Protein AF-A0A1B2LZT0-F1 (afdb_monomer_lite)

InterPro domains:
  IPR005590 Protein of unknown function DUF333 [PF03891] (33-78)
  IPR021719 Proteinase inhibitor I78 [PF11720] (82-145)

Organism: NCBI:txid1789224

Foldseek 3Di:
DDDDDDDDDDDDDDPPPDDDPPPPPPCPPPPDPDDDVLCVVLVVLVWDWDWDADPVGIWIWTQHPVRDIDTSVVVVVVLQFFAFVQQAVQFFDAPDDPVNSCVSGSAPEEAEAAPPDDDDDDADRRYKYFHAHPVPRGGHDIGHD

pLDDT: mean 86.59, std 18.0, range [37.19, 98.56]

Radius of gyration: 32.81 Å; chains: 1; bounding box: 99×65×71 Å

Secondary structure (DSSP, 8-state):
--------------------------------SS--HHHHHHHHTTPEEEEEEETTEEEEEEE-TTS-EEEHHHHHHHHTS--HHHHHTTTT-BS--HHHHHHHH--SEEEEE-TT--------TTEEEEEE-TTT-BEEEEEE-

Sequence (145 aa):
MNILHSFALIAGAVLLSACQSQANRPTQSPLIGKANPASEYCIAQQGRLEIVQKTEGAIGLCHLTDGQVIEEWQLFRSAHTCQAEAAQLLIGQNNLSDAEIQQRTHAQQVRRTTPDGAVTSDYSAQRVTVTVDPKTQKIVHANCG

Structure (mmCIF, N/CA/C/O backbone):
data_AF-A0A1B2LZT0-F1
#
_entry.id   AF-A0A1B2LZT0-F1
#
loop_
_atom_site.group_PDB
_atom_site.id
_atom_site.type_symbol
_atom_site.label_atom_id
_atom_site.label_alt_id
_atom_site.label_comp_id
_atom_site.label_asym_id
_atom_site.label_entity_id
_atom_site.label_seq_id
_atom_site.pdbx_PDB_ins_code
_atom_site.Cartn_x
_atom_site.Cartn_y
_atom_site.Cartn_z
_atom_site.occupancy
_atom_site.B_iso_or_equiv
_atom_site.auth_seq_id
_atom_site.auth_comp_id
_atom_site.auth_asym_id
_atom_site.auth_atom_id
_atom_site.pdbx_PDB_model_num
ATOM 1 N N . MET A 1 1 ? 81.144 48.107 -43.040 1.00 39.28 1 MET A N 1
ATOM 2 C CA . MET A 1 1 ? 80.549 49.151 -43.895 1.00 39.28 1 MET A CA 1
ATOM 3 C C . MET A 1 1 ? 79.062 49.165 -43.595 1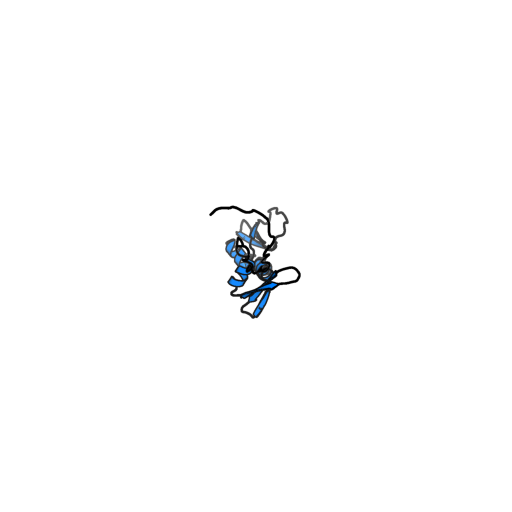.00 39.28 1 MET A C 1
ATOM 5 O O . MET A 1 1 ? 78.418 48.139 -43.765 1.00 39.28 1 MET A O 1
ATOM 9 N N . ASN A 1 2 ? 78.592 50.271 -43.014 1.00 37.19 2 ASN A N 1
ATOM 10 C CA . ASN A 1 2 ? 77.191 50.604 -42.717 1.00 37.19 2 ASN A CA 1
ATOM 11 C C . ASN A 1 2 ? 76.329 50.419 -44.005 1.00 37.19 2 ASN A C 1
ATOM 13 O O . ASN A 1 2 ? 76.896 50.353 -45.089 1.00 37.19 2 ASN A O 1
ATOM 17 N N . ILE A 1 3 ? 74.993 50.377 -44.048 1.00 45.12 3 ILE A N 1
ATOM 18 C C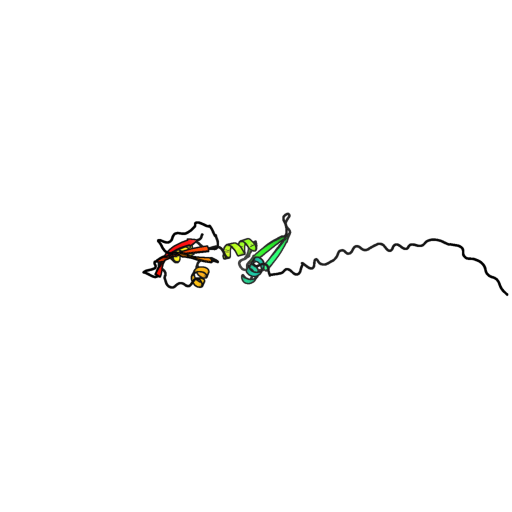A . ILE A 1 3 ? 73.987 51.277 -43.466 1.00 45.12 3 ILE A CA 1
ATOM 19 C C . ILE A 1 3 ? 72.590 50.612 -43.640 1.00 45.12 3 ILE A C 1
ATOM 21 O O . ILE A 1 3 ? 72.263 50.139 -44.725 1.00 45.12 3 ILE A O 1
ATOM 25 N N . LEU A 1 4 ? 71.809 50.580 -42.552 1.00 46.94 4 LEU A N 1
ATOM 26 C CA . LEU A 1 4 ? 70.369 50.891 -42.397 1.00 46.94 4 LEU A CA 1
ATOM 27 C C . LEU A 1 4 ? 69.470 51.007 -43.655 1.00 46.94 4 LEU A C 1
ATOM 29 O O . LEU A 1 4 ? 69.731 51.910 -44.425 1.00 46.94 4 LEU A O 1
ATOM 33 N N . HIS A 1 5 ? 68.374 50.228 -43.762 1.00 46.84 5 HIS A N 1
ATOM 34 C CA . HIS A 1 5 ? 67.063 50.492 -44.433 1.00 46.84 5 HIS A CA 1
ATOM 35 C C . HIS A 1 5 ? 66.137 49.292 -44.097 1.00 46.84 5 HIS A C 1
ATOM 37 O O . HIS A 1 5 ? 66.636 48.176 -44.038 1.00 46.84 5 HIS A O 1
ATOM 43 N N . SER A 1 6 ? 64.820 49.309 -43.907 1.00 50.50 6 SER A N 1
ATOM 44 C CA . SER A 1 6 ? 63.764 50.289 -43.651 1.00 50.50 6 SER A CA 1
ATOM 45 C C . SER A 1 6 ? 62.566 49.447 -43.171 1.00 50.50 6 SER A C 1
ATOM 47 O O . SER A 1 6 ? 62.326 48.363 -43.702 1.00 50.50 6 SER A O 1
ATOM 49 N N . PHE A 1 7 ? 61.809 49.912 -42.178 1.00 56.28 7 PHE A N 1
ATOM 50 C CA . PHE A 1 7 ? 60.509 49.325 -41.833 1.00 56.28 7 PHE A CA 1
ATOM 51 C C . PHE A 1 7 ? 59.516 49.578 -42.981 1.00 56.28 7 PHE A C 1
ATOM 53 O O . PHE A 1 7 ? 59.225 50.738 -43.262 1.00 56.28 7 PHE A O 1
ATOM 60 N N . ALA A 1 8 ? 58.972 48.528 -43.611 1.00 51.84 8 ALA A N 1
ATOM 61 C CA . ALA A 1 8 ? 57.748 48.607 -44.422 1.00 51.84 8 ALA A CA 1
ATOM 62 C C . ALA A 1 8 ? 57.086 47.222 -44.640 1.00 51.84 8 ALA A C 1
ATOM 64 O O . ALA A 1 8 ? 57.536 46.422 -45.451 1.00 51.84 8 ALA A O 1
ATOM 65 N N . LEU A 1 9 ? 56.018 46.974 -43.869 1.00 55.41 9 LEU A N 1
ATOM 66 C CA . LEU A 1 9 ? 54.749 46.287 -44.195 1.00 55.41 9 LEU A CA 1
ATOM 67 C C . LEU A 1 9 ? 54.692 45.239 -45.334 1.00 55.41 9 LEU A C 1
ATOM 69 O O . LEU A 1 9 ? 54.618 45.618 -46.498 1.00 55.41 9 LEU A O 1
ATOM 73 N N . ILE A 1 10 ? 54.489 43.958 -44.976 1.00 59.06 10 ILE A N 1
ATOM 74 C CA . ILE A 1 10 ? 53.758 42.926 -45.761 1.00 59.06 10 ILE A CA 1
ATOM 75 C C . ILE A 1 10 ? 53.043 42.010 -44.739 1.00 59.06 10 ILE A C 1
ATOM 77 O O . ILE A 1 10 ? 53.693 41.322 -43.962 1.00 59.06 10 ILE A O 1
ATOM 81 N N . ALA A 1 11 ? 51.760 42.239 -44.449 1.00 55.31 11 ALA A N 1
ATOM 82 C CA . ALA A 1 11 ? 50.587 41.589 -45.051 1.00 55.31 11 ALA A CA 1
ATOM 83 C C . ALA A 1 11 ? 50.389 40.102 -44.666 1.00 55.31 11 ALA A C 1
ATOM 85 O O . ALA A 1 11 ? 51.048 39.214 -45.184 1.00 55.31 11 ALA A O 1
ATOM 86 N N . GLY A 1 12 ? 49.406 39.874 -43.784 1.00 56.09 12 GLY A N 1
ATOM 87 C CA . GLY A 1 12 ? 48.389 38.821 -43.896 1.00 56.09 12 GLY A CA 1
ATOM 88 C C . GLY A 1 12 ? 48.812 37.352 -43.990 1.00 56.09 12 GLY A C 1
ATOM 89 O O . GLY A 1 12 ? 49.052 36.843 -45.076 1.00 56.09 12 GLY A O 1
ATOM 90 N N . ALA A 1 13 ? 48.655 36.627 -42.879 1.00 59.47 13 ALA A N 1
ATOM 91 C CA . ALA A 1 13 ? 48.151 35.252 -42.898 1.00 59.47 13 ALA A CA 1
ATOM 92 C C . ALA A 1 13 ? 47.462 34.943 -41.558 1.00 59.47 13 ALA A C 1
ATOM 94 O O . ALA A 1 13 ? 48.058 34.402 -40.629 1.00 59.47 13 ALA A O 1
ATOM 95 N N . VAL A 1 14 ? 46.187 35.328 -41.446 1.00 63.16 14 VAL A N 1
ATOM 96 C CA . VAL A 1 14 ? 45.292 34.798 -40.412 1.00 63.16 14 VAL A CA 1
ATOM 97 C C . VAL A 1 14 ? 44.985 33.356 -40.805 1.00 63.16 14 VAL A C 1
ATOM 99 O O . VAL A 1 14 ? 44.186 33.115 -41.707 1.00 63.16 14 VAL A O 1
ATOM 102 N N . LEU A 1 15 ? 45.624 32.391 -40.150 1.00 62.56 15 LEU A N 1
ATOM 103 C CA . LEU A 1 15 ? 45.197 30.999 -40.233 1.00 62.56 15 LEU A CA 1
ATOM 104 C C . LEU A 1 15 ? 44.078 30.787 -39.209 1.00 62.56 15 LEU A C 1
ATOM 106 O O . LEU A 1 15 ? 44.326 30.483 -38.044 1.00 62.56 15 LEU A O 1
ATOM 110 N N . LEU A 1 16 ? 42.832 30.980 -39.655 1.00 57.50 16 LEU A N 1
ATOM 111 C CA . LEU A 1 16 ? 41.664 30.425 -38.974 1.00 57.50 16 LEU A CA 1
ATOM 112 C C . LEU A 1 16 ? 41.737 28.898 -39.082 1.00 57.50 16 LEU A C 1
ATOM 114 O O . LEU A 1 16 ? 41.344 28.324 -40.095 1.00 57.50 16 LEU A O 1
ATOM 118 N N . SER A 1 17 ? 42.214 28.236 -38.031 1.00 61.78 17 SER A N 1
ATOM 119 C CA . SER A 1 17 ? 41.938 26.813 -37.841 1.00 61.78 17 SER A CA 1
ATOM 120 C C . SER A 1 17 ? 40.532 26.682 -37.252 1.00 61.78 17 SER A C 1
ATOM 122 O O . SER A 1 17 ? 40.327 26.799 -36.044 1.00 61.78 17 SER A O 1
ATOM 124 N N . ALA A 1 18 ? 39.548 26.546 -38.140 1.00 59.47 18 ALA A N 1
ATOM 125 C CA . ALA A 1 18 ? 38.184 26.147 -37.819 1.00 59.47 18 ALA A CA 1
ATOM 126 C C . ALA A 1 18 ? 38.024 24.628 -38.008 1.00 59.47 18 ALA A C 1
ATOM 128 O O . ALA A 1 18 ? 38.671 24.036 -38.870 1.00 59.47 18 ALA A O 1
ATOM 129 N N . CYS A 1 19 ? 37.079 24.056 -37.255 1.00 52.97 19 CYS A N 1
ATOM 130 C CA . CYS A 1 19 ? 36.769 22.635 -37.029 1.00 52.97 19 CYS A CA 1
ATOM 131 C C . CYS A 1 19 ? 37.538 22.077 -35.815 1.00 52.97 19 CYS A C 1
ATOM 133 O O . CYS A 1 19 ? 38.754 21.980 -35.816 1.00 52.97 19 CYS A O 1
ATOM 135 N N . GLN A 1 20 ? 36.885 21.658 -34.734 1.00 57.97 20 GLN A N 1
ATOM 136 C CA . GLN A 1 20 ? 35.776 20.712 -34.753 1.00 57.97 20 GLN A CA 1
ATOM 137 C C . GLN A 1 20 ? 34.801 20.970 -33.600 1.00 57.97 20 GLN A C 1
ATOM 139 O O . GLN A 1 20 ? 35.177 20.992 -32.428 1.00 57.97 20 GLN A O 1
ATOM 144 N N . SER A 1 21 ? 33.520 21.069 -33.943 1.00 58.03 21 SER A N 1
ATOM 145 C CA . SER A 1 21 ? 32.438 20.750 -33.023 1.00 58.03 21 SER A CA 1
ATOM 146 C C . SER A 1 21 ? 32.486 19.251 -32.742 1.00 58.03 21 SER A C 1
ATOM 148 O O . SER A 1 21 ? 31.964 18.452 -33.509 1.00 58.03 21 SER A O 1
ATOM 150 N N . GLN A 1 22 ? 33.097 18.861 -31.629 1.00 53.34 22 GLN A N 1
ATOM 151 C CA . GLN A 1 22 ? 32.697 17.638 -30.945 1.00 53.34 22 GLN A CA 1
ATOM 152 C C . GLN A 1 22 ? 31.995 18.057 -29.662 1.00 53.34 22 GLN A C 1
ATOM 154 O O . GLN A 1 22 ? 32.547 18.029 -28.565 1.00 53.34 22 GLN A O 1
ATOM 159 N N . ALA A 1 23 ? 30.723 18.426 -29.815 1.00 56.66 23 ALA A N 1
ATOM 160 C CA . ALA A 1 23 ? 29.748 18.260 -28.750 1.00 56.66 23 ALA A CA 1
ATOM 161 C C . ALA A 1 23 ? 29.475 16.756 -28.588 1.00 56.66 23 ALA A C 1
ATOM 163 O O . ALA A 1 23 ? 28.377 16.276 -28.820 1.00 56.66 23 ALA A O 1
ATOM 164 N N . ASN A 1 24 ? 30.513 16.008 -28.230 1.00 54.72 24 ASN A N 1
ATOM 165 C CA . ASN A 1 24 ? 30.390 14.674 -27.679 1.00 54.72 24 ASN A CA 1
ATOM 166 C C . ASN A 1 24 ? 30.828 14.791 -26.222 1.00 54.72 24 ASN A C 1
ATOM 168 O O . ASN A 1 24 ? 31.805 14.198 -25.772 1.00 54.72 24 ASN A O 1
ATOM 172 N N . ARG A 1 25 ? 30.108 15.635 -25.471 1.00 48.38 25 ARG A N 1
ATOM 173 C CA . ARG A 1 25 ? 29.977 15.328 -24.056 1.00 48.38 25 ARG A CA 1
ATOM 174 C C . ARG A 1 25 ? 29.147 14.048 -24.051 1.00 48.38 25 ARG A C 1
ATOM 176 O O . ARG A 1 25 ? 28.014 14.122 -24.532 1.00 48.38 25 ARG A O 1
ATOM 183 N N . PRO A 1 26 ? 29.631 12.904 -23.528 1.00 48.34 26 PRO A N 1
ATOM 184 C CA . PRO A 1 26 ? 28.668 11.975 -22.970 1.00 48.34 26 PRO A CA 1
ATOM 185 C C . PRO A 1 26 ? 27.801 12.847 -22.072 1.00 48.34 26 PRO A C 1
ATOM 187 O O . PRO A 1 26 ? 28.338 13.660 -21.311 1.00 48.34 26 PRO A O 1
ATOM 190 N N . THR A 1 27 ? 26.487 12.789 -22.253 1.00 46.31 27 THR A N 1
ATOM 191 C CA . THR A 1 27 ? 25.559 13.356 -21.290 1.00 46.31 27 THR A CA 1
ATOM 192 C C . THR A 1 27 ? 25.915 12.673 -19.976 1.00 46.31 27 THR A C 1
ATOM 194 O O . THR A 1 27 ? 25.437 11.582 -19.681 1.00 46.31 27 THR A O 1
ATOM 197 N N . GLN A 1 28 ? 26.849 13.261 -19.222 1.00 48.50 28 GLN A N 1
ATOM 198 C CA . GLN A 1 28 ? 26.984 13.039 -17.805 1.00 48.50 28 GLN A CA 1
ATOM 199 C C . GLN A 1 28 ? 25.633 13.504 -17.319 1.00 48.50 28 GLN A C 1
ATOM 201 O O . GLN A 1 28 ? 25.377 14.706 -17.211 1.00 48.50 28 GLN A O 1
ATOM 206 N N . SER A 1 29 ? 24.735 12.525 -17.190 1.00 58.34 29 SER A N 1
ATOM 207 C CA . SER A 1 29 ? 23.471 12.706 -16.512 1.00 58.34 29 SER A CA 1
ATOM 208 C C . SER A 1 29 ? 23.818 13.495 -15.258 1.00 58.34 29 SER A C 1
ATOM 210 O O . SER A 1 29 ? 24.788 13.118 -14.583 1.00 58.34 29 SER A O 1
ATOM 212 N N . PRO A 1 30 ? 23.154 14.638 -15.013 1.00 58.28 30 PRO A N 1
ATOM 213 C CA . PRO A 1 30 ? 23.451 15.445 -13.841 1.00 58.28 30 PRO A CA 1
ATOM 214 C C . PRO A 1 30 ? 23.501 14.496 -12.647 1.00 58.28 30 PRO A C 1
ATOM 216 O O . PRO A 1 30 ? 22.686 13.585 -12.583 1.00 58.28 30 PRO A O 1
ATOM 219 N N . LEU A 1 31 ? 24.492 14.621 -11.764 1.00 62.44 31 LEU A N 1
ATOM 220 C CA . LEU A 1 31 ? 24.521 13.828 -10.536 1.00 62.44 31 LEU A CA 1
ATOM 221 C C . LEU A 1 31 ? 23.218 14.132 -9.780 1.00 62.44 31 LEU A C 1
ATOM 223 O O . LEU A 1 31 ? 23.073 15.201 -9.188 1.00 62.44 31 LEU A O 1
ATOM 227 N N . ILE A 1 32 ? 22.234 13.239 -9.922 1.00 54.91 32 ILE A N 1
ATOM 228 C CA . ILE A 1 32 ? 20.862 13.438 -9.461 1.00 54.91 32 ILE A CA 1
ATOM 229 C C . ILE A 1 32 ? 20.831 13.144 -7.964 1.00 54.91 32 ILE A C 1
ATOM 231 O O . ILE A 1 32 ? 21.186 12.055 -7.515 1.00 54.91 32 ILE A O 1
ATOM 235 N N . GLY A 1 33 ? 20.412 14.141 -7.185 1.00 71.69 33 GLY A N 1
ATOM 236 C CA . GLY A 1 33 ? 20.093 13.975 -5.774 1.00 71.69 33 GLY A CA 1
ATOM 237 C C . GLY A 1 33 ? 18.896 13.039 -5.587 1.00 71.69 33 GLY A C 1
ATOM 238 O O . GLY A 1 33 ? 17.858 13.252 -6.201 1.00 71.69 33 GLY A O 1
ATOM 239 N N . LYS A 1 34 ? 19.060 12.059 -4.687 1.00 79.75 34 LYS A N 1
ATOM 240 C CA . LYS A 1 34 ? 18.151 10.938 -4.362 1.00 79.75 34 LYS A CA 1
ATOM 241 C C . LYS A 1 34 ? 17.834 10.016 -5.551 1.00 79.75 34 LYS A C 1
ATOM 243 O O . LYS A 1 34 ? 17.463 10.457 -6.631 1.00 79.75 34 LYS A O 1
ATOM 248 N N . ALA A 1 35 ? 17.962 8.708 -5.320 1.00 88.12 35 ALA A N 1
ATOM 249 C CA . ALA A 1 35 ? 17.553 7.699 -6.291 1.00 88.12 35 ALA A CA 1
ATOM 250 C C . ALA A 1 35 ? 16.044 7.803 -6.577 1.00 88.12 35 ALA A C 1
ATOM 252 O O . ALA A 1 35 ? 15.260 8.151 -5.688 1.00 88.12 35 ALA A O 1
ATOM 253 N N . ASN A 1 36 ? 15.641 7.511 -7.816 1.00 93.12 36 ASN A N 1
ATOM 254 C CA . ASN A 1 36 ? 14.231 7.458 -8.193 1.00 93.12 36 ASN A CA 1
ATOM 255 C C . ASN A 1 36 ? 13.571 6.256 -7.487 1.00 93.12 36 ASN A C 1
ATOM 257 O O . ASN A 1 36 ? 13.965 5.121 -7.756 1.00 93.12 36 ASN A O 1
ATOM 261 N N . PRO A 1 37 ? 12.570 6.460 -6.612 1.00 95.62 37 PRO A N 1
ATOM 262 C CA . PRO A 1 37 ? 11.969 5.371 -5.847 1.00 95.62 37 PRO A CA 1
ATOM 263 C C . PRO A 1 37 ? 11.284 4.320 -6.728 1.00 95.62 37 PRO A C 1
ATOM 265 O O . PRO A 1 37 ? 11.267 3.150 -6.358 1.00 95.62 37 PRO A O 1
ATOM 268 N N . ALA A 1 38 ? 10.753 4.701 -7.893 1.00 97.75 38 ALA A N 1
ATOM 269 C CA . ALA A 1 38 ? 10.157 3.749 -8.826 1.00 97.75 38 ALA A CA 1
ATOM 270 C C . ALA A 1 38 ? 11.220 2.841 -9.464 1.00 97.75 38 ALA A C 1
ATOM 272 O O . ALA A 1 38 ? 11.047 1.622 -9.517 1.00 97.75 38 ALA A O 1
ATOM 273 N N . SER A 1 39 ? 12.355 3.425 -9.855 1.00 97.75 39 SER A N 1
ATOM 274 C CA . SER A 1 39 ? 13.511 2.689 -10.371 1.00 97.75 39 SER A CA 1
ATOM 275 C C . SER A 1 39 ? 14.093 1.738 -9.321 1.00 97.75 39 SER A C 1
ATOM 277 O O . SER A 1 39 ? 14.306 0.560 -9.604 1.00 97.75 39 SER A O 1
ATOM 279 N N . GLU A 1 40 ? 14.292 2.216 -8.089 1.00 97.19 40 GLU A N 1
ATOM 280 C CA . GLU A 1 40 ? 14.762 1.393 -6.965 1.00 97.19 40 GLU A CA 1
ATOM 281 C C . GLU A 1 40 ? 13.785 0.258 -6.653 1.00 97.19 40 GLU A C 1
ATOM 283 O O . GLU A 1 40 ? 14.200 -0.875 -6.422 1.00 97.19 40 GLU A O 1
ATOM 288 N N . TYR A 1 41 ? 12.478 0.533 -6.694 1.00 97.50 41 TYR A N 1
ATOM 289 C CA . TYR A 1 41 ? 11.463 -0.490 -6.476 1.00 97.50 41 TYR A CA 1
ATOM 290 C C . TYR A 1 41 ? 11.494 -1.565 -7.565 1.00 97.50 41 TYR A C 1
ATOM 292 O O . TYR A 1 41 ? 11.442 -2.746 -7.234 1.00 97.50 41 TYR A O 1
ATOM 300 N N . CYS A 1 42 ? 11.655 -1.191 -8.840 1.00 98.25 42 CYS A N 1
ATOM 301 C CA . CYS A 1 42 ? 11.843 -2.158 -9.924 1.00 98.25 42 CYS A CA 1
ATOM 302 C C . CYS A 1 42 ? 13.021 -3.109 -9.643 1.00 98.25 42 CYS A C 1
ATOM 304 O O . CYS A 1 42 ? 12.873 -4.328 -9.732 1.00 98.25 42 CYS A O 1
ATOM 306 N N . ILE A 1 43 ? 14.168 -2.558 -9.235 1.00 97.56 43 ILE A N 1
ATOM 307 C CA . ILE A 1 43 ? 15.368 -3.337 -8.898 1.00 97.56 43 ILE A CA 1
ATOM 308 C C . ILE A 1 43 ? 15.122 -4.210 -7.656 1.00 97.56 43 ILE A C 1
ATOM 310 O O . ILE A 1 43 ? 15.522 -5.374 -7.631 1.00 97.56 43 ILE A O 1
ATOM 314 N N . ALA A 1 44 ? 14.413 -3.697 -6.645 1.00 96.88 44 ALA A N 1
ATOM 315 C CA . ALA A 1 44 ? 14.042 -4.450 -5.445 1.00 96.88 44 ALA A CA 1
ATOM 316 C C . ALA A 1 44 ? 13.093 -5.627 -5.741 1.00 96.88 44 ALA A C 1
ATOM 318 O O . ALA A 1 44 ? 13.166 -6.651 -5.065 1.00 96.88 44 ALA A O 1
ATOM 319 N N . GLN A 1 45 ? 12.255 -5.521 -6.779 1.00 96.81 45 GLN A N 1
ATOM 320 C CA . GLN A 1 45 ? 11.455 -6.635 -7.312 1.00 96.81 45 GLN A CA 1
ATOM 321 C C . GLN A 1 45 ? 12.275 -7.602 -8.189 1.00 96.81 45 GLN A C 1
ATOM 323 O O . GLN A 1 45 ? 11.707 -8.471 -8.846 1.00 96.81 45 GLN A O 1
ATOM 328 N N . GLN A 1 46 ? 13.607 -7.467 -8.208 1.00 97.94 46 GLN A N 1
ATOM 329 C CA . GLN A 1 46 ? 14.528 -8.229 -9.060 1.00 97.94 46 GLN A CA 1
ATOM 330 C C . GLN A 1 46 ? 14.277 -8.017 -10.563 1.00 97.94 46 GLN A C 1
ATOM 332 O O . GLN A 1 46 ? 14.672 -8.839 -11.390 1.00 97.94 46 GLN A O 1
ATOM 337 N N . GLY A 1 47 ? 13.622 -6.911 -10.922 1.00 97.94 47 GLY A N 1
ATOM 338 C CA . GLY A 1 47 ? 13.381 -6.526 -12.302 1.00 97.94 47 GLY A CA 1
ATOM 339 C C . GLY A 1 47 ? 14.587 -5.841 -12.942 1.00 97.94 47 GLY A C 1
ATOM 340 O O . GLY A 1 47 ? 15.501 -5.354 -12.272 1.00 97.94 47 GLY A O 1
ATOM 341 N N . ARG A 1 48 ? 14.574 -5.767 -14.274 1.00 98.31 48 ARG A N 1
ATOM 342 C CA . ARG A 1 48 ? 15.524 -4.966 -15.055 1.00 98.31 48 ARG A CA 1
ATOM 343 C C . ARG A 1 48 ? 14.859 -3.662 -15.486 1.00 98.31 48 ARG A C 1
ATOM 345 O O . ARG A 1 48 ? 13.856 -3.690 -16.195 1.00 98.31 48 ARG A O 1
ATOM 352 N N . LEU A 1 49 ? 15.457 -2.536 -15.109 1.00 98.25 49 LEU A N 1
ATOM 353 C CA . LEU A 1 49 ? 15.035 -1.211 -15.555 1.00 98.25 49 LEU A CA 1
ATOM 354 C C . LEU A 1 49 ? 15.543 -0.917 -16.975 1.00 98.25 49 LEU A C 1
ATOM 356 O O . LEU A 1 49 ? 16.728 -1.086 -17.265 1.00 98.25 49 LEU A O 1
ATOM 360 N N . GLU A 1 50 ? 14.659 -0.431 -17.841 1.00 98.06 50 GLU A N 1
ATOM 361 C CA . GLU A 1 50 ? 14.966 0.101 -19.170 1.00 98.06 50 GLU A CA 1
ATOM 362 C C . GLU A 1 50 ? 14.407 1.523 -19.299 1.00 98.06 50 GLU A C 1
ATOM 364 O O . GLU A 1 50 ? 13.228 1.753 -19.041 1.00 98.06 50 GLU A O 1
ATOM 369 N N . ILE A 1 51 ? 15.236 2.477 -19.726 1.00 97.50 51 ILE A N 1
ATOM 370 C CA . ILE A 1 51 ? 14.791 3.846 -20.010 1.00 97.50 51 ILE A CA 1
ATOM 371 C C . ILE A 1 51 ? 14.508 3.981 -21.505 1.00 97.50 51 ILE A C 1
ATOM 373 O O . ILE A 1 51 ? 15.403 3.788 -22.328 1.00 97.50 51 ILE A O 1
ATOM 377 N N . VAL A 1 52 ? 13.272 4.338 -21.852 1.00 96.25 52 VAL A N 1
ATOM 378 C CA . VAL A 1 52 ? 12.800 4.448 -23.238 1.00 96.25 52 VAL A CA 1
ATOM 379 C C . VAL A 1 52 ? 12.418 5.889 -23.553 1.00 96.25 52 VAL A C 1
ATOM 381 O O . VAL A 1 52 ? 11.624 6.498 -22.837 1.00 96.25 52 VAL A O 1
ATOM 384 N N . GLN A 1 53 ? 12.917 6.415 -24.674 1.00 96.12 53 GLN A N 1
ATOM 385 C CA . GLN A 1 53 ? 12.520 7.736 -25.161 1.00 96.12 53 GLN A CA 1
ATOM 386 C C . GLN A 1 53 ? 11.165 7.680 -25.867 1.00 96.12 53 GLN A C 1
ATOM 388 O O . GLN A 1 53 ? 10.973 6.913 -26.810 1.00 96.12 53 GLN A O 1
ATOM 393 N N . LYS A 1 54 ? 10.241 8.540 -25.439 1.00 92.19 54 LYS A N 1
ATOM 394 C CA . LYS A 1 54 ? 8.967 8.818 -26.107 1.00 92.19 54 LYS A CA 1
ATOM 395 C C . LYS A 1 54 ? 8.905 10.275 -26.552 1.00 92.19 54 LYS A C 1
ATOM 397 O O . LYS A 1 54 ? 9.719 11.103 -26.150 1.00 92.19 54 LYS A O 1
ATOM 402 N N . THR A 1 55 ? 7.893 10.594 -27.353 1.00 93.25 55 THR A N 1
ATOM 403 C CA . THR A 1 55 ? 7.608 11.958 -27.823 1.00 93.25 55 THR A CA 1
ATOM 404 C C . THR A 1 55 ? 7.426 12.951 -26.669 1.00 93.25 55 THR A C 1
ATOM 406 O O . THR A 1 55 ? 7.788 14.114 -26.798 1.00 93.25 55 THR A O 1
ATOM 409 N N . GLU A 1 56 ? 6.897 12.484 -25.535 1.00 91.50 56 GLU A N 1
ATOM 410 C CA . GLU A 1 56 ? 6.596 13.291 -24.341 1.00 91.50 56 GLU A CA 1
ATOM 411 C C . GLU A 1 56 ? 7.741 13.314 -23.311 1.00 91.50 56 GLU A C 1
ATOM 413 O O . GLU A 1 56 ? 7.640 13.983 -22.286 1.00 91.50 56 GLU A O 1
ATOM 418 N N . GLY A 1 57 ? 8.835 12.592 -23.572 1.00 92.44 57 GLY A N 1
ATOM 419 C CA . GLY A 1 57 ? 9.961 12.445 -22.652 1.00 92.44 57 GLY A CA 1
ATOM 420 C C . GLY A 1 57 ? 10.385 10.993 -22.448 1.00 92.44 57 GLY A C 1
ATOM 421 O O . GLY A 1 57 ? 9.857 10.068 -23.064 1.00 92.44 57 GLY A O 1
ATOM 422 N N . ALA A 1 58 ? 11.380 10.797 -21.586 1.00 94.50 58 ALA A N 1
ATOM 423 C CA . ALA A 1 58 ? 11.831 9.472 -21.178 1.00 94.50 58 ALA A CA 1
ATOM 424 C C . ALA A 1 58 ? 10.823 8.831 -20.214 1.00 94.50 58 ALA A C 1
ATOM 426 O O . ALA A 1 58 ? 10.313 9.511 -19.324 1.00 94.50 58 ALA A O 1
ATOM 427 N N . ILE A 1 59 ? 10.591 7.527 -20.341 1.00 96.19 59 ILE A N 1
ATOM 428 C CA . ILE A 1 59 ? 9.883 6.724 -19.336 1.00 96.19 59 ILE A CA 1
ATOM 429 C C . ILE A 1 59 ? 10.762 5.566 -18.861 1.00 96.19 59 ILE A C 1
ATOM 431 O O . ILE A 1 59 ? 11.621 5.100 -19.611 1.00 96.19 59 ILE A O 1
ATOM 435 N N . GLY A 1 60 ? 10.524 5.078 -17.644 1.00 97.38 60 GLY A N 1
ATOM 436 C CA . GLY A 1 60 ? 11.129 3.846 -17.140 1.00 97.38 60 GLY A CA 1
ATOM 437 C C . GLY A 1 60 ? 10.188 2.657 -17.317 1.00 97.38 60 GLY A C 1
ATOM 438 O O . GLY A 1 60 ? 9.030 2.705 -16.908 1.00 97.38 60 GLY A O 1
ATOM 439 N N . LEU A 1 61 ? 10.676 1.583 -17.925 1.00 98.50 61 LEU A N 1
ATOM 440 C CA . LEU A 1 61 ? 10.000 0.292 -17.994 1.00 98.50 61 LEU A CA 1
ATOM 441 C C . LEU A 1 61 ? 10.717 -0.699 -17.081 1.00 98.50 61 LEU A C 1
ATOM 443 O O . LEU A 1 61 ? 11.934 -0.857 -17.152 1.00 98.50 61 LEU A O 1
ATOM 447 N N . CYS A 1 62 ? 9.952 -1.390 -16.245 1.00 98.56 62 CYS A N 1
ATOM 448 C CA . CYS A 1 62 ? 10.425 -2.496 -15.436 1.00 98.56 62 CYS A CA 1
ATOM 449 C C . CYS A 1 62 ? 10.097 -3.823 -16.119 1.00 98.56 62 CYS A C 1
ATOM 451 O O . CYS A 1 62 ? 8.930 -4.127 -16.367 1.00 98.56 62 CYS A O 1
ATOM 453 N N . HIS A 1 63 ? 11.131 -4.612 -16.405 1.00 98.44 63 HIS A N 1
ATOM 454 C CA . HIS A 1 63 ? 11.014 -5.986 -16.887 1.00 98.44 63 HIS A CA 1
ATOM 455 C C . HIS A 1 63 ? 11.094 -6.930 -15.690 1.00 98.44 63 HIS A C 1
ATOM 457 O O . HIS A 1 63 ? 12.179 -7.122 -15.136 1.00 98.44 63 HIS A O 1
ATOM 463 N N . LEU A 1 64 ? 9.957 -7.482 -15.279 1.00 98.19 64 LEU A N 1
ATOM 464 C CA . LEU A 1 64 ? 9.831 -8.385 -14.139 1.00 98.19 64 LEU A CA 1
ATOM 465 C C . LEU A 1 64 ? 10.231 -9.822 -14.511 1.00 98.19 64 LEU A C 1
ATOM 467 O O . LEU A 1 64 ? 10.273 -10.209 -15.680 1.00 98.19 64 LEU A O 1
ATOM 471 N N . THR A 1 65 ? 10.555 -10.625 -13.498 1.00 97.00 65 THR A N 1
ATOM 472 C CA . THR A 1 65 ? 11.051 -12.004 -13.663 1.00 97.00 65 THR A CA 1
ATOM 473 C C . THR A 1 65 ? 9.975 -12.993 -14.111 1.00 97.00 65 THR A C 1
ATOM 475 O O . THR A 1 65 ? 10.301 -14.043 -14.662 1.00 97.00 65 THR A O 1
ATOM 478 N N . ASP A 1 66 ? 8.702 -12.642 -13.935 1.00 96.56 66 ASP A N 1
ATOM 479 C CA . ASP A 1 66 ? 7.541 -13.370 -14.456 1.00 96.56 66 ASP A CA 1
ATOM 480 C C . ASP A 1 66 ? 7.259 -13.075 -15.945 1.00 96.56 66 ASP A C 1
ATOM 482 O O . ASP A 1 66 ? 6.338 -13.645 -16.531 1.00 96.56 66 ASP A O 1
ATOM 486 N N . GLY A 1 67 ? 8.064 -12.208 -16.570 1.00 96.50 67 GLY A N 1
ATOM 487 C CA . GLY A 1 67 ? 7.935 -11.796 -17.965 1.00 96.50 67 GLY A CA 1
ATOM 488 C C . GLY A 1 67 ? 7.048 -10.569 -18.182 1.00 96.50 67 GLY A C 1
ATOM 489 O O . GLY A 1 67 ? 6.915 -10.122 -19.323 1.00 96.50 67 GLY A O 1
ATOM 490 N N . GLN A 1 68 ? 6.455 -9.995 -17.130 1.00 97.94 68 GLN A N 1
ATOM 491 C CA . GLN A 1 68 ? 5.687 -8.761 -17.248 1.00 97.94 68 GLN A CA 1
ATOM 492 C C . GLN A 1 68 ? 6.609 -7.566 -17.545 1.00 97.94 68 GLN A C 1
ATOM 494 O O . GLN A 1 68 ? 7.676 -7.407 -16.953 1.00 97.94 68 GLN A O 1
ATOM 499 N N . VAL A 1 69 ? 6.164 -6.682 -18.441 1.00 98.31 69 VAL A N 1
ATOM 500 C CA . VAL A 1 69 ? 6.779 -5.368 -18.663 1.00 98.31 69 VAL A CA 1
ATOM 501 C C . VAL A 1 69 ? 5.771 -4.298 -18.267 1.00 98.31 69 VAL A C 1
ATOM 503 O O . VAL A 1 69 ? 4.676 -4.235 -18.826 1.00 98.31 69 VAL A O 1
ATOM 506 N N . ILE A 1 70 ? 6.126 -3.470 -17.290 1.00 98.31 70 ILE A N 1
ATOM 507 C CA . ILE A 1 70 ? 5.244 -2.457 -16.700 1.00 98.31 70 ILE A CA 1
ATOM 508 C C . ILE A 1 70 ? 6.008 -1.148 -16.496 1.00 98.31 70 ILE A C 1
ATOM 510 O O . ILE A 1 70 ? 7.202 -1.158 -16.218 1.00 98.31 70 ILE A O 1
ATOM 514 N N . GLU A 1 71 ? 5.344 -0.005 -16.651 1.00 98.06 71 GLU A N 1
ATOM 515 C CA . GLU A 1 71 ? 5.956 1.300 -16.377 1.00 98.06 71 GLU A CA 1
ATOM 516 C C . GLU A 1 71 ? 6.326 1.417 -14.884 1.00 98.06 71 GLU A C 1
ATOM 518 O O . GLU A 1 71 ? 5.545 1.025 -14.014 1.00 98.06 71 GLU A O 1
ATOM 523 N N . GLU A 1 72 ? 7.528 1.915 -14.577 1.00 98.25 72 GLU A N 1
ATOM 524 C CA . GLU A 1 72 ? 8.101 1.852 -13.224 1.00 98.25 72 GLU A CA 1
ATOM 525 C C . GLU A 1 72 ? 7.232 2.563 -12.175 1.00 98.25 72 GLU A C 1
ATOM 527 O O . GLU A 1 72 ? 7.062 2.061 -11.060 1.00 98.25 72 GLU A O 1
ATOM 532 N N . TRP A 1 73 ? 6.622 3.701 -12.518 1.00 97.00 73 TRP A N 1
ATOM 533 C CA . TRP A 1 73 ? 5.764 4.434 -11.599 1.00 97.00 73 TRP A CA 1
ATOM 534 C C . TRP A 1 73 ? 4.399 3.781 -11.424 1.00 97.00 73 TRP A C 1
ATOM 536 O O . TRP A 1 73 ? 3.822 3.859 -10.338 1.00 97.00 73 TRP A O 1
ATOM 546 N N . GLN A 1 74 ? 3.858 3.144 -12.461 1.00 97.44 74 GLN A N 1
ATOM 547 C CA . GLN A 1 74 ? 2.655 2.326 -12.356 1.00 97.44 74 GLN A CA 1
ATOM 548 C C . GLN A 1 74 ? 2.886 1.158 -11.396 1.00 97.44 74 GLN A C 1
ATOM 550 O O . GLN A 1 74 ? 2.086 0.970 -10.476 1.00 97.44 74 GLN A O 1
ATOM 555 N N . LEU A 1 75 ? 3.996 0.436 -11.564 1.00 97.38 75 LEU A N 1
ATOM 556 C CA . LEU A 1 75 ? 4.407 -0.633 -10.659 1.00 97.38 75 LEU A CA 1
ATOM 557 C C . LEU A 1 75 ? 4.521 -0.108 -9.221 1.00 97.38 75 LEU A C 1
ATOM 559 O O . LEU A 1 75 ? 3.828 -0.600 -8.329 1.00 97.38 75 LEU A O 1
ATOM 563 N N . PHE A 1 76 ? 5.301 0.956 -9.010 1.00 97.00 76 PHE A N 1
ATOM 564 C CA . PHE A 1 76 ? 5.501 1.561 -7.694 1.00 97.00 76 PHE A CA 1
ATOM 565 C C . PHE A 1 76 ? 4.182 1.985 -7.035 1.00 97.00 76 PHE A C 1
ATOM 567 O O . PHE A 1 76 ? 3.897 1.589 -5.907 1.00 97.00 76 PHE A O 1
ATOM 574 N N . ARG A 1 77 ? 3.330 2.752 -7.728 1.00 95.44 77 ARG A N 1
ATOM 575 C CA . ARG A 1 77 ? 2.057 3.224 -7.157 1.00 95.44 77 ARG A CA 1
ATOM 576 C C . ARG A 1 77 ? 1.113 2.076 -6.827 1.00 95.44 77 ARG A C 1
ATOM 578 O O . ARG A 1 77 ? 0.473 2.129 -5.780 1.00 95.44 77 ARG A O 1
ATOM 585 N N . SER A 1 78 ? 1.037 1.053 -7.680 1.00 93.56 78 SER A N 1
ATOM 586 C CA . SER A 1 78 ? 0.172 -0.109 -7.435 1.00 93.56 78 SER A CA 1
ATOM 587 C C . SER A 1 78 ? 0.561 -0.859 -6.158 1.00 93.56 78 SER A C 1
ATOM 589 O O . SER A 1 78 ? -0.309 -1.277 -5.400 1.00 93.56 78 SER A O 1
ATOM 591 N N . ALA A 1 79 ? 1.861 -0.933 -5.868 1.00 94.00 79 ALA A N 1
ATOM 592 C CA . ALA A 1 79 ? 2.386 -1.576 -4.672 1.00 94.00 79 ALA A CA 1
ATOM 593 C C . ALA A 1 79 ? 2.239 -0.740 -3.389 1.00 94.00 79 ALA A C 1
ATOM 595 O O . ALA A 1 79 ? 2.295 -1.299 -2.301 1.00 94.00 79 ALA A O 1
ATOM 596 N N . HIS A 1 80 ? 2.054 0.581 -3.500 1.00 95.06 80 HIS A N 1
ATOM 597 C CA . HIS A 1 80 ? 1.970 1.508 -2.358 1.00 95.06 80 HIS A CA 1
ATOM 598 C C . HIS A 1 80 ? 0.579 2.151 -2.217 1.00 95.06 80 HIS A C 1
ATOM 600 O O . HIS A 1 80 ? 0.435 3.217 -1.614 1.00 95.06 80 HIS A O 1
ATOM 606 N N . THR A 1 81 ? -0.444 1.535 -2.808 1.00 96.44 81 THR A N 1
ATOM 607 C CA . THR A 1 81 ? -1.848 1.942 -2.682 1.00 96.44 81 THR A CA 1
ATOM 608 C C . THR A 1 81 ? -2.557 0.991 -1.728 1.00 96.44 81 THR A C 1
ATOM 610 O O . THR A 1 81 ? -2.334 -0.217 -1.776 1.00 96.44 81 THR A O 1
ATOM 613 N N . CYS A 1 82 ? -3.417 1.535 -0.870 1.00 97.56 82 CYS A N 1
ATOM 614 C CA . CYS A 1 82 ? -4.180 0.736 0.077 1.00 97.56 82 CYS A CA 1
ATOM 615 C C . CYS A 1 82 ? -5.112 -0.245 -0.656 1.00 97.56 82 CYS A C 1
ATOM 617 O O . CYS A 1 82 ? -5.886 0.155 -1.527 1.00 97.56 82 CYS A O 1
ATOM 619 N N . GLN A 1 83 ? -5.050 -1.521 -0.284 1.00 97.50 83 GLN A N 1
ATOM 620 C CA . GLN A 1 83 ? -5.891 -2.592 -0.809 1.00 97.50 83 GLN A CA 1
ATOM 621 C C . GLN A 1 83 ? -7.157 -2.734 0.040 1.00 97.50 83 GLN A C 1
ATOM 623 O O . GLN A 1 83 ? -7.097 -3.094 1.220 1.00 97.50 83 GLN A O 1
ATOM 628 N N . ALA A 1 84 ? -8.313 -2.441 -0.559 1.00 96.56 84 ALA A N 1
ATOM 629 C CA . ALA A 1 84 ? -9.587 -2.352 0.150 1.00 96.56 84 ALA A CA 1
ATOM 630 C C . ALA A 1 84 ? -10.028 -3.698 0.738 1.00 96.56 84 ALA A C 1
ATOM 632 O O . ALA A 1 84 ? -10.501 -3.751 1.872 1.00 96.56 84 ALA A O 1
ATOM 633 N N . GLU A 1 85 ? -9.825 -4.785 0.002 1.00 96.88 85 GLU A N 1
ATOM 634 C CA . GLU A 1 85 ? -10.152 -6.141 0.434 1.00 96.88 85 GLU A CA 1
ATOM 635 C C . GLU A 1 85 ? -9.320 -6.521 1.661 1.00 96.88 85 GLU A C 1
ATOM 637 O O . GLU A 1 85 ? -9.852 -6.999 2.662 1.00 96.88 85 GLU A O 1
ATOM 642 N N . ALA A 1 86 ? -8.018 -6.234 1.629 1.00 97.62 86 ALA A N 1
ATOM 643 C CA . ALA A 1 86 ? -7.134 -6.505 2.751 1.00 97.62 86 ALA A CA 1
ATOM 644 C C . ALA A 1 86 ? -7.458 -5.634 3.976 1.00 97.62 86 ALA A C 1
ATOM 646 O O . ALA A 1 86 ? -7.393 -6.118 5.107 1.00 97.62 86 ALA A O 1
ATOM 647 N N . ALA A 1 87 ? -7.862 -4.375 3.768 1.00 97.94 87 ALA A N 1
ATOM 648 C CA . ALA A 1 87 ? -8.327 -3.508 4.848 1.00 97.94 87 ALA A CA 1
ATOM 649 C C . ALA A 1 87 ? -9.579 -4.082 5.530 1.00 97.94 87 ALA A C 1
ATOM 651 O O . ALA A 1 87 ? -9.638 -4.124 6.757 1.00 97.94 87 ALA A O 1
ATOM 652 N N . GLN A 1 88 ? -10.547 -4.596 4.766 1.00 98.06 88 GLN A N 1
ATOM 653 C CA . GLN A 1 88 ? -11.761 -5.205 5.325 1.00 98.06 88 GLN A CA 1
ATOM 654 C C . GLN A 1 88 ? -11.461 -6.426 6.203 1.00 98.06 88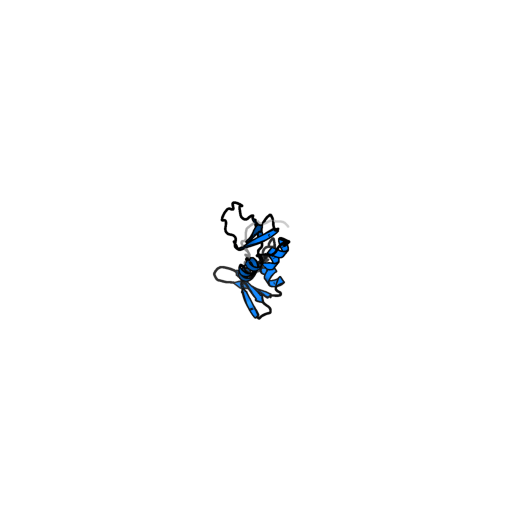 GLN A C 1
ATOM 656 O O . GLN A 1 88 ? -12.120 -6.622 7.225 1.00 98.06 88 GLN A O 1
ATOM 661 N N . LEU A 1 89 ? -10.430 -7.209 5.871 1.00 98.12 89 LEU A N 1
ATOM 662 C CA . LEU A 1 89 ? -10.008 -8.362 6.676 1.00 98.12 89 LEU A CA 1
ATOM 663 C C . LEU A 1 89 ? -9.471 -7.979 8.066 1.00 98.12 89 LEU A C 1
ATOM 665 O O . LEU A 1 89 ? -9.322 -8.852 8.923 1.00 98.12 89 LEU A O 1
ATOM 669 N N . LEU A 1 90 ? -9.186 -6.698 8.323 1.00 98.25 90 LEU A N 1
ATOM 670 C CA . LEU A 1 90 ? -8.771 -6.217 9.643 1.00 98.25 90 LEU A CA 1
ATOM 671 C C . LEU A 1 90 ? -9.935 -6.130 10.642 1.00 98.25 90 LEU A C 1
ATOM 673 O O . LEU A 1 90 ? -9.694 -6.097 11.849 1.00 98.25 90 LEU A O 1
ATOM 677 N N . ILE A 1 91 ? -11.186 -6.091 10.171 1.00 98.25 91 ILE A N 1
ATOM 678 C CA . ILE A 1 91 ? -12.364 -5.949 11.034 1.00 98.25 91 ILE A CA 1
ATOM 679 C C . ILE A 1 91 ? -12.459 -7.145 11.992 1.00 98.25 91 ILE A C 1
ATOM 681 O O . ILE A 1 91 ? -12.342 -8.305 11.605 1.00 98.25 91 ILE A O 1
ATOM 685 N N . GLY A 1 92 ? -12.663 -6.849 13.275 1.00 97.75 92 GLY A N 1
ATOM 686 C CA . GLY A 1 92 ? -12.712 -7.815 14.370 1.00 97.75 92 GLY A CA 1
ATOM 687 C C . GLY A 1 92 ? -11.355 -8.129 15.008 1.00 97.75 92 GLY A C 1
ATOM 688 O O . GLY A 1 92 ? -11.339 -8.689 16.108 1.00 97.75 92 GLY A O 1
ATOM 689 N N . GLN A 1 93 ? -10.237 -7.747 14.377 1.00 97.75 93 GLN A N 1
ATOM 690 C CA . GLN A 1 93 ? -8.895 -7.923 14.940 1.00 97.75 93 GLN A CA 1
ATOM 691 C C . GLN A 1 93 ? -8.604 -6.873 16.021 1.00 97.75 93 GLN A C 1
ATOM 693 O O . GLN A 1 93 ? -9.179 -5.784 16.032 1.00 97.75 93 GLN A O 1
ATOM 698 N N . ASN A 1 94 ? -7.698 -7.201 16.938 1.00 96.31 94 ASN A N 1
ATOM 699 C CA . ASN A 1 94 ? -7.179 -6.305 17.968 1.00 96.31 94 ASN A CA 1
ATOM 700 C C . ASN A 1 94 ? -5.649 -6.401 18.022 1.00 96.31 94 ASN A C 1
ATOM 702 O O . ASN A 1 94 ? -5.053 -7.259 17.376 1.00 96.31 94 ASN A O 1
ATOM 706 N N . ASN A 1 95 ? -5.020 -5.513 18.797 1.00 94.12 95 ASN A N 1
ATOM 707 C CA . ASN A 1 95 ? -3.576 -5.528 19.069 1.00 94.12 95 ASN A CA 1
ATOM 708 C C . ASN A 1 95 ? -2.665 -5.469 17.827 1.00 94.12 95 ASN A C 1
ATOM 710 O O . ASN A 1 95 ? -1.501 -5.845 17.914 1.00 94.12 95 ASN A O 1
ATOM 714 N N . LEU A 1 96 ? -3.166 -4.975 16.691 1.00 97.00 96 LEU A N 1
ATOM 715 C CA . LEU A 1 96 ? -2.345 -4.750 15.503 1.00 97.00 96 LEU A CA 1
ATOM 716 C C . LEU A 1 96 ? -1.541 -3.457 15.649 1.00 97.00 96 LEU A C 1
ATOM 718 O O . LEU A 1 96 ? -2.091 -2.397 15.975 1.00 97.00 96 LEU A O 1
ATOM 722 N N . SER A 1 97 ? -0.245 -3.534 15.371 1.00 97.50 97 SER A N 1
ATOM 723 C CA . SER A 1 97 ? 0.616 -2.369 15.180 1.00 97.50 97 SER A CA 1
ATOM 724 C C . SER A 1 97 ? 0.339 -1.692 13.833 1.00 97.50 97 SER A C 1
ATOM 726 O O . SER A 1 97 ? -0.173 -2.309 12.898 1.00 97.50 97 SER A O 1
ATOM 728 N N . ASP A 1 98 ? 0.696 -0.412 13.707 1.00 97.81 98 ASP A N 1
ATOM 729 C CA . ASP A 1 98 ? 0.545 0.298 12.429 1.00 97.81 98 ASP A CA 1
ATOM 730 C C . ASP A 1 98 ? 1.401 -0.332 11.324 1.00 97.81 98 ASP A C 1
ATOM 732 O O . ASP A 1 98 ? 0.948 -0.415 10.188 1.00 97.81 98 ASP A O 1
ATOM 736 N N . ALA A 1 99 ? 2.580 -0.863 11.661 1.00 97.62 99 ALA A N 1
ATOM 737 C CA . ALA A 1 99 ? 3.432 -1.575 10.712 1.00 97.62 99 ALA A CA 1
ATOM 738 C C . ALA A 1 99 ? 2.757 -2.845 10.168 1.00 97.62 99 ALA A C 1
ATOM 740 O O . ALA A 1 99 ? 2.794 -3.095 8.966 1.00 97.62 99 ALA A O 1
ATOM 741 N N . GLU A 1 100 ? 2.086 -3.626 11.021 1.00 97.88 100 GLU A N 1
ATOM 742 C CA . GLU A 1 100 ? 1.325 -4.799 10.573 1.00 97.88 100 GLU A CA 1
ATOM 743 C C . GLU A 1 100 ? 0.128 -4.401 9.705 1.00 97.88 100 GLU A C 1
ATOM 745 O O . GLU A 1 100 ? -0.156 -5.058 8.704 1.00 97.88 100 GLU A O 1
ATOM 750 N N . ILE A 1 101 ? -0.567 -3.316 10.059 1.00 98.12 101 ILE A N 1
ATOM 751 C CA . ILE A 1 101 ? -1.675 -2.782 9.259 1.00 98.12 101 ILE A CA 1
ATOM 752 C C . ILE A 1 101 ? -1.168 -2.337 7.879 1.00 98.12 101 ILE A C 1
ATOM 754 O O . ILE A 1 101 ? -1.763 -2.703 6.865 1.00 98.12 101 ILE A O 1
ATOM 758 N N . GLN A 1 102 ? -0.057 -1.599 7.818 1.00 97.75 102 GLN A N 1
ATOM 759 C CA . GLN A 1 102 ? 0.578 -1.175 6.567 1.00 97.75 102 GLN A CA 1
ATOM 760 C C . GLN A 1 102 ? 0.991 -2.379 5.718 1.00 97.75 102 GLN A C 1
ATOM 762 O O . GLN A 1 102 ? 0.643 -2.441 4.545 1.00 97.75 102 GLN A O 1
ATOM 767 N N . GLN A 1 103 ? 1.659 -3.374 6.308 1.00 96.62 103 GLN A N 1
ATOM 768 C CA . GLN A 1 103 ? 2.085 -4.578 5.588 1.00 96.62 103 GLN A CA 1
ATOM 769 C C . GLN A 1 103 ? 0.911 -5.363 5.007 1.00 96.62 103 GLN A C 1
ATOM 771 O O . GLN A 1 103 ? 0.987 -5.827 3.876 1.00 96.62 103 GLN A O 1
ATOM 776 N N . ARG A 1 104 ? -0.186 -5.502 5.757 1.00 97.19 104 ARG A N 1
ATOM 777 C CA . ARG A 1 104 ? -1.360 -6.252 5.294 1.00 97.19 104 ARG A CA 1
ATOM 778 C C . ARG A 1 104 ? -2.145 -5.513 4.222 1.00 97.19 104 ARG A C 1
ATOM 780 O O . ARG A 1 104 ? -2.744 -6.161 3.380 1.00 97.19 104 ARG A O 1
ATOM 787 N N . THR A 1 105 ? -2.173 -4.183 4.270 1.00 97.75 105 THR A N 1
ATOM 788 C CA . THR A 1 105 ? -3.030 -3.363 3.395 1.00 97.75 105 THR A CA 1
ATOM 789 C C . THR A 1 105 ? -2.281 -2.655 2.279 1.00 97.75 105 THR A C 1
ATOM 791 O O . THR A 1 105 ? -2.922 -2.034 1.442 1.00 97.75 105 THR A O 1
ATOM 794 N N . HIS A 1 106 ? -0.948 -2.687 2.281 1.00 96.69 106 HIS A N 1
ATOM 795 C CA . HIS A 1 106 ? -0.065 -1.900 1.410 1.00 96.69 106 HIS A CA 1
ATOM 796 C C . HIS A 1 106 ? -0.217 -0.372 1.558 1.00 96.69 106 HIS A C 1
ATOM 798 O O . HIS A 1 106 ? 0.382 0.408 0.808 1.00 96.69 106 HIS A O 1
ATOM 804 N N . ALA A 1 107 ? -0.992 0.083 2.547 1.00 97.38 107 ALA A N 1
ATOM 805 C CA . ALA A 1 107 ? -1.114 1.493 2.867 1.00 97.38 107 ALA A CA 1
ATOM 806 C C . ALA A 1 107 ? 0.228 2.050 3.368 1.00 97.38 107 ALA A C 1
ATOM 808 O O . ALA A 1 107 ? 0.968 1.392 4.094 1.00 97.38 107 ALA A O 1
ATOM 809 N N . GLN A 1 108 ? 0.507 3.305 3.029 1.00 96.56 108 GLN A N 1
ATOM 810 C CA . GLN A 1 108 ? 1.635 4.063 3.573 1.00 96.56 108 GLN A CA 1
ATOM 811 C C . GLN A 1 108 ? 1.277 4.746 4.894 1.00 96.56 108 GLN A C 1
ATOM 813 O O . GLN A 1 108 ? 2.151 5.043 5.703 1.00 96.56 108 GLN A O 1
ATOM 818 N N . GLN A 1 109 ? -0.010 5.007 5.131 1.00 97.06 109 GLN A N 1
ATOM 819 C CA . GLN A 1 109 ? -0.490 5.746 6.296 1.00 97.06 109 GLN A CA 1
ATOM 820 C C . GLN A 1 109 ? -1.620 4.989 6.987 1.00 97.06 109 GLN A C 1
ATOM 822 O O . GLN A 1 109 ? -2.517 4.467 6.325 1.00 97.06 109 GLN A O 1
ATOM 827 N N . VAL A 1 110 ? -1.608 4.995 8.320 1.00 98.00 110 VAL A N 1
ATOM 828 C CA . VAL A 1 110 ? -2.692 4.462 9.151 1.00 98.00 110 VAL A CA 1
ATOM 829 C C . VAL A 1 110 ? -3.326 5.617 9.911 1.00 98.00 110 VAL A C 1
ATOM 831 O O . VAL A 1 110 ? -2.646 6.343 10.633 1.00 98.00 110 VAL A O 1
ATOM 834 N N . ARG A 1 111 ? -4.638 5.793 9.761 1.00 97.00 111 ARG A N 1
ATOM 835 C CA . ARG A 1 111 ? -5.432 6.716 10.578 1.00 97.00 111 ARG A CA 1
ATOM 836 C C . ARG A 1 111 ? -6.305 5.908 11.522 1.00 97.00 111 ARG A C 1
ATOM 838 O O . ARG A 1 111 ? -7.153 5.151 11.069 1.00 97.00 111 ARG A O 1
ATOM 845 N N . ARG A 1 112 ? -6.117 6.084 12.828 1.00 96.44 112 ARG A N 1
ATOM 846 C CA . ARG A 1 112 ? -6.957 5.453 13.854 1.00 96.44 112 ARG A CA 1
ATOM 847 C C . ARG A 1 112 ? -8.043 6.423 14.311 1.00 96.44 112 ARG A C 1
ATOM 849 O O . ARG A 1 112 ? -7.742 7.580 14.595 1.00 96.44 112 ARG A O 1
ATOM 856 N N . THR A 1 113 ? -9.284 5.961 14.390 1.00 96.12 113 THR A N 1
ATOM 857 C CA . THR A 1 113 ? -10.449 6.754 14.816 1.00 96.12 113 THR A CA 1
ATOM 858 C C . THR A 1 113 ? -11.268 5.990 15.856 1.00 96.12 113 THR A C 1
ATOM 860 O O . THR A 1 113 ? -11.068 4.793 16.064 1.00 96.12 113 THR A O 1
ATOM 863 N N . THR A 1 114 ? -12.197 6.674 16.520 1.00 95.94 114 THR A N 1
ATOM 864 C CA . THR A 1 114 ? -13.228 6.055 17.367 1.00 95.94 114 THR A CA 1
ATOM 865 C C . THR A 1 114 ? -14.592 6.139 16.673 1.00 95.94 114 THR A C 1
ATOM 867 O O . THR A 1 114 ? -14.770 7.011 15.820 1.00 95.94 114 THR A O 1
ATOM 870 N N . PRO A 1 115 ? -15.567 5.270 17.013 1.00 94.81 115 PRO A N 1
ATOM 871 C CA . PRO A 1 115 ? -16.887 5.274 16.369 1.00 94.81 115 PRO A CA 1
ATOM 872 C C . PRO A 1 115 ? -17.629 6.614 16.456 1.00 94.81 115 PRO A C 1
ATOM 874 O O . PRO A 1 115 ? -18.268 7.019 15.492 1.00 94.81 115 PRO A O 1
ATOM 877 N N . ASP A 1 116 ? -17.494 7.317 17.583 1.00 91.38 116 ASP A N 1
ATOM 878 C CA . ASP A 1 116 ? -18.175 8.595 17.845 1.00 91.38 116 ASP A CA 1
ATOM 879 C C . ASP A 1 116 ? -17.302 9.823 17.512 1.00 91.38 116 ASP A C 1
ATOM 881 O O . ASP A 1 116 ? -17.688 10.967 17.756 1.00 91.38 116 ASP A O 1
ATOM 885 N N . GLY A 1 117 ? -16.086 9.602 17.002 1.00 86.62 117 GLY A N 1
ATOM 886 C CA . GLY A 1 117 ? -15.133 10.663 16.702 1.00 86.62 117 GLY A CA 1
ATOM 887 C C . GLY A 1 117 ? -15.500 11.411 15.423 1.00 86.62 117 GLY A C 1
ATOM 888 O O . GLY A 1 117 ? -15.628 10.810 14.358 1.00 86.62 117 GLY A O 1
ATOM 889 N N . ALA A 1 118 ? -15.608 12.738 15.498 1.00 88.25 118 ALA A N 1
ATOM 890 C CA . ALA A 1 118 ? -15.722 13.562 14.301 1.00 88.25 118 ALA A CA 1
ATOM 891 C C . ALA A 1 118 ? -14.424 13.487 13.481 1.00 88.25 118 ALA A C 1
ATOM 893 O O . ALA A 1 118 ? -13.328 13.665 14.016 1.00 88.25 118 ALA A O 1
ATOM 894 N N . VAL A 1 119 ? -14.550 13.259 12.174 1.00 89.31 119 VAL A N 1
ATOM 895 C CA . VAL A 1 119 ? -13.425 13.239 11.233 1.00 89.31 119 VAL A CA 1
ATOM 896 C C . VAL A 1 119 ? -13.730 14.099 10.019 1.00 89.31 119 VAL A C 1
ATOM 898 O O . VAL A 1 119 ? -14.872 14.190 9.569 1.00 89.31 119 VAL A O 1
ATOM 901 N N . THR A 1 120 ? -12.700 14.727 9.466 1.00 89.00 120 THR A N 1
ATOM 902 C CA . THR A 1 120 ? -12.793 15.385 8.164 1.00 89.00 120 THR A CA 1
ATOM 903 C C . THR A 1 120 ? -12.674 14.350 7.046 1.00 89.00 120 THR A C 1
ATOM 905 O O . THR A 1 120 ? -11.946 13.359 7.171 1.00 89.00 120 THR A O 1
ATOM 908 N N . SER A 1 121 ? -13.396 14.584 5.949 1.00 85.12 121 SER A N 1
ATOM 909 C CA . SER A 1 121 ? -13.355 13.741 4.752 1.00 85.12 121 SER A CA 1
ATOM 910 C C . SER A 1 121 ? -12.346 14.292 3.746 1.00 85.12 121 SER A C 1
ATOM 912 O O . SER A 1 121 ? -12.715 14.939 2.769 1.00 85.12 121 SER A O 1
ATOM 914 N N . ASP A 1 122 ? -11.065 14.053 3.993 1.00 92.31 122 ASP A N 1
ATOM 915 C CA . ASP A 1 122 ? -9.997 14.198 3.007 1.00 92.31 122 ASP A CA 1
ATOM 916 C C . ASP A 1 122 ? -9.703 12.829 2.376 1.00 92.31 122 ASP A C 1
ATOM 918 O O . ASP A 1 122 ? -9.725 11.836 3.090 1.00 92.31 122 ASP A O 1
ATOM 922 N N . TYR A 1 123 ? -9.464 12.749 1.064 1.00 93.69 123 TYR A N 1
ATOM 923 C CA . TYR A 1 123 ? -9.184 11.477 0.380 1.00 93.69 123 TYR A CA 1
ATOM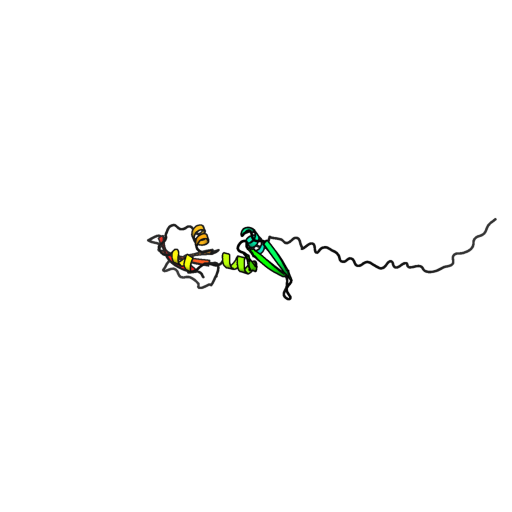 924 C C . TYR A 1 123 ? -7.678 11.251 0.200 1.00 93.69 123 TYR A C 1
ATOM 926 O O . TYR A 1 123 ? -6.971 12.125 -0.302 1.00 93.69 123 TYR A O 1
ATOM 934 N N . SER A 1 124 ? -7.203 10.051 0.539 1.00 94.56 124 SER A N 1
ATOM 935 C CA . SER A 1 124 ? -5.840 9.578 0.296 1.00 94.56 124 SER A CA 1
ATOM 936 C C . SER A 1 124 ? -5.830 8.103 -0.110 1.00 94.56 124 SER A C 1
ATOM 938 O O . SER A 1 124 ? -6.102 7.212 0.692 1.00 94.56 124 SER A O 1
ATOM 940 N N . ALA A 1 125 ? -5.420 7.824 -1.350 1.00 94.56 125 ALA A N 1
ATOM 941 C CA . ALA A 1 125 ? -5.311 6.458 -1.876 1.00 94.56 125 ALA A CA 1
ATOM 942 C C . ALA A 1 125 ? -4.281 5.585 -1.125 1.00 94.56 125 ALA A C 1
ATOM 944 O O . ALA A 1 125 ? -4.330 4.358 -1.178 1.00 94.56 125 ALA A O 1
ATOM 945 N N . GLN A 1 126 ? -3.337 6.206 -0.415 1.00 96.12 126 GLN A N 1
ATOM 946 C CA . GLN A 1 126 ? -2.269 5.511 0.311 1.00 96.12 126 GLN A CA 1
ATOM 947 C C . GLN A 1 126 ? -2.580 5.334 1.801 1.00 96.12 126 GLN A C 1
ATOM 949 O O . GLN A 1 126 ? -1.713 4.900 2.561 1.00 96.12 126 GLN A O 1
ATOM 954 N N . ARG A 1 127 ? -3.787 5.696 2.245 1.00 97.44 127 ARG A N 1
ATOM 955 C CA . ARG A 1 127 ? -4.179 5.631 3.648 1.00 97.44 127 ARG A CA 1
ATOM 956 C C . ARG A 1 127 ? -5.214 4.548 3.881 1.00 97.44 127 ARG A C 1
ATOM 958 O O . ARG A 1 127 ? -6.174 4.425 3.127 1.00 97.44 127 ARG A O 1
ATOM 965 N N . VAL A 1 128 ? -5.042 3.832 4.985 1.00 98.12 128 VAL A N 1
ATOM 966 C CA . VAL A 1 128 ? -6.099 3.047 5.613 1.00 98.12 128 VAL A CA 1
ATOM 967 C C . VAL A 1 128 ? -6.579 3.773 6.866 1.00 98.12 128 VAL A C 1
ATOM 969 O O . VAL A 1 128 ? -5.783 4.183 7.712 1.00 98.12 128 VAL A O 1
ATOM 972 N N . THR A 1 129 ? -7.888 3.961 6.983 1.00 97.56 1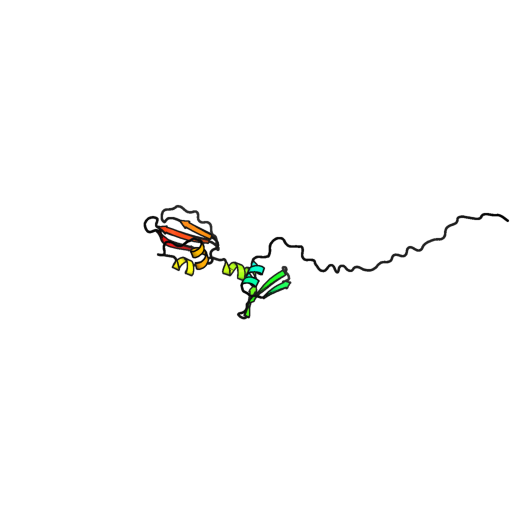29 THR A N 1
ATOM 973 C CA . THR A 1 129 ? -8.538 4.418 8.210 1.00 97.56 129 THR A CA 1
ATOM 974 C C . THR A 1 129 ? -9.102 3.203 8.939 1.00 97.56 129 THR A C 1
ATOM 976 O O . THR A 1 129 ? -9.850 2.433 8.344 1.00 97.56 129 THR A O 1
ATOM 979 N N . VAL A 1 130 ? -8.750 3.025 10.213 1.00 97.88 130 VAL A N 1
ATOM 980 C CA . VAL A 1 130 ? -9.283 1.978 11.092 1.00 97.88 130 VAL A CA 1
ATOM 981 C C . VAL A 1 130 ? -10.020 2.611 12.271 1.00 97.88 130 VAL A C 1
ATOM 983 O O . VAL A 1 130 ? -9.458 3.413 13.017 1.00 97.88 130 VAL A O 1
ATOM 986 N N . THR A 1 131 ? -11.278 2.234 12.460 1.00 97.62 131 THR A N 1
ATOM 987 C CA . THR A 1 131 ? -12.080 2.643 13.614 1.00 97.62 131 THR A CA 1
ATOM 988 C C . THR A 1 131 ? -11.929 1.598 14.705 1.00 97.62 131 THR A C 1
ATOM 990 O O . THR A 1 131 ? -12.297 0.441 14.502 1.00 97.62 131 THR A O 1
ATOM 993 N N . VAL A 1 132 ? -11.402 1.992 15.861 1.00 97.56 132 VAL A N 1
ATOM 994 C CA . VAL A 1 132 ? -11.149 1.110 17.005 1.00 97.56 132 VAL A CA 1
ATOM 995 C C . VAL A 1 132 ? -12.168 1.394 18.102 1.00 97.56 132 VAL A C 1
ATOM 997 O O . VAL A 1 132 ? -12.320 2.532 18.546 1.00 97.56 132 VAL A O 1
ATOM 1000 N N . ASP A 1 133 ? -12.864 0.356 18.559 1.00 96.69 133 ASP A N 1
ATOM 1001 C CA . ASP A 1 133 ? -13.732 0.448 19.730 1.00 96.69 133 ASP A CA 1
ATOM 1002 C C . ASP A 1 133 ? -12.869 0.612 20.997 1.00 96.69 133 ASP A C 1
ATOM 1004 O O . ASP A 1 133 ? -12.061 -0.271 21.306 1.00 96.69 133 ASP A O 1
ATOM 1008 N N . PRO A 1 134 ? -13.028 1.704 21.768 1.00 95.69 134 PRO A N 1
ATOM 1009 C CA . PRO A 1 134 ? -12.204 1.963 22.945 1.00 95.69 134 PRO A CA 1
ATOM 1010 C C . PRO A 1 134 ? -12.398 0.935 24.072 1.00 95.69 134 PRO A C 1
ATOM 1012 O O . PRO A 1 134 ? -11.485 0.744 24.876 1.00 95.69 134 PRO A O 1
ATOM 1015 N N . LYS A 1 135 ? -13.553 0.260 24.145 1.00 96.00 135 LYS A N 1
ATOM 1016 C CA . LYS A 1 135 ? -13.857 -0.740 25.181 1.00 96.00 135 LYS A CA 1
ATOM 1017 C C . LYS A 1 135 ? -13.235 -2.089 24.858 1.00 96.00 135 LYS A C 1
ATOM 1019 O O . LYS A 1 135 ? -12.653 -2.724 25.731 1.00 96.00 135 LYS A O 1
ATOM 1024 N N . THR A 1 136 ? -13.385 -2.541 23.615 1.00 96.62 136 THR A N 1
ATOM 1025 C CA . THR A 1 136 ? -12.947 -3.883 23.198 1.00 96.62 136 THR A CA 1
ATOM 1026 C C . THR A 1 136 ? -11.562 -3.899 22.557 1.00 96.62 136 THR A C 1
ATOM 1028 O O . THR A 1 136 ? -10.984 -4.975 22.402 1.00 96.62 136 THR A O 1
ATOM 1031 N N . GLN A 1 137 ? -11.028 -2.730 22.184 1.00 96.38 137 GLN A N 1
ATOM 1032 C CA . GLN A 1 137 ? -9.785 -2.554 21.420 1.00 96.38 137 GLN A CA 1
ATOM 1033 C C . GLN A 1 137 ? -9.798 -3.270 20.059 1.00 96.38 137 GLN A C 1
ATOM 1035 O O . GLN A 1 137 ? -8.749 -3.524 19.465 1.00 96.38 137 GLN A O 1
ATOM 1040 N N . LYS A 1 138 ? -10.992 -3.606 19.555 1.00 98.12 138 LYS A N 1
ATOM 1041 C CA . LYS A 1 138 ? -11.178 -4.242 18.253 1.00 98.12 138 LYS A CA 1
ATOM 1042 C C . LYS A 1 138 ? -11.404 -3.199 17.170 1.00 98.12 138 LYS A C 1
ATOM 1044 O O . LYS A 1 138 ? -12.079 -2.194 17.391 1.00 98.12 138 LYS A O 1
ATOM 1049 N N . ILE A 1 139 ? -10.887 -3.482 15.982 1.00 98.25 139 ILE A N 1
ATOM 1050 C CA . ILE A 1 139 ? -11.218 -2.745 14.765 1.00 98.25 139 ILE A CA 1
ATOM 1051 C C . ILE A 1 139 ? -12.668 -3.075 14.400 1.00 98.25 139 ILE A C 1
ATOM 1053 O O . ILE A 1 139 ? -12.995 -4.231 14.145 1.00 98.25 139 ILE A O 1
ATOM 1057 N N . VAL A 1 140 ? -13.541 -2.073 14.383 1.00 97.81 140 VAL A N 1
ATOM 1058 C CA . VAL A 1 140 ? -14.962 -2.219 14.018 1.00 97.81 140 VAL A CA 1
ATOM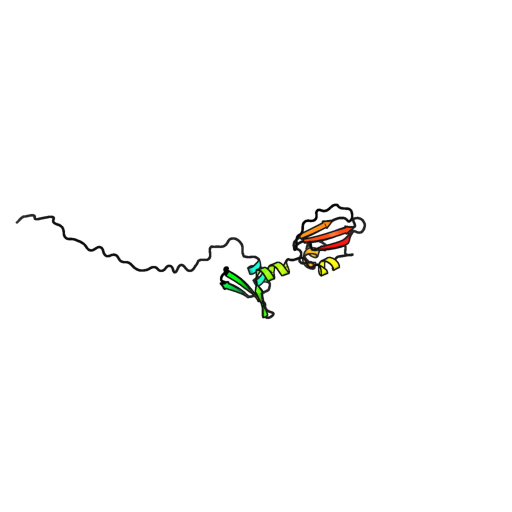 1059 C C . VAL A 1 140 ? -15.244 -1.781 12.582 1.00 97.81 140 VAL A C 1
ATOM 1061 O O . VAL A 1 140 ? -16.176 -2.286 11.966 1.00 97.81 140 VAL A O 1
ATOM 1064 N N . HIS A 1 141 ? -14.403 -0.908 12.022 1.00 97.44 141 HIS A N 1
ATOM 1065 C CA . HIS A 1 141 ? -14.420 -0.530 10.608 1.00 97.44 141 HIS A CA 1
ATOM 1066 C C . HIS A 1 141 ? -12.995 -0.346 10.093 1.00 97.44 141 HIS A C 1
ATOM 1068 O O . HIS A 1 141 ? -12.123 0.104 10.834 1.00 97.44 141 HIS A O 1
ATOM 1074 N N . ALA A 1 142 ? -12.770 -0.664 8.822 1.00 97.88 142 ALA A N 1
ATOM 1075 C CA . ALA A 1 142 ? -11.513 -0.404 8.140 1.00 97.88 142 ALA A CA 1
ATOM 1076 C C . ALA A 1 142 ? -11.777 -0.100 6.663 1.00 97.88 142 ALA A C 1
ATOM 1078 O O . ALA A 1 142 ? -12.462 -0.867 5.985 1.00 97.88 142 ALA A O 1
ATOM 1079 N N . ASN A 1 143 ? -11.253 1.019 6.167 1.00 96.81 143 ASN A N 1
ATOM 1080 C CA . ASN A 1 143 ? -11.425 1.434 4.780 1.00 96.81 143 ASN A CA 1
ATOM 1081 C C . ASN A 1 143 ? -10.179 2.142 4.246 1.00 96.81 143 ASN A C 1
ATOM 1083 O O . ASN A 1 143 ? -9.504 2.869 4.972 1.00 96.81 143 ASN A O 1
ATOM 1087 N N . CYS A 1 144 ? -9.911 1.966 2.956 1.00 97.12 144 CYS A N 1
ATOM 1088 C CA . CYS A 1 144 ? -8.947 2.793 2.244 1.00 97.12 144 CYS A CA 1
ATOM 1089 C C . CYS A 1 144 ? -9.575 4.155 1.919 1.00 97.12 144 CYS A C 1
ATOM 1091 O O . CYS A 1 144 ? -10.768 4.216 1.603 1.00 97.12 144 CYS A O 1
ATOM 1093 N N . GLY A 1 145 ? -8.794 5.232 2.018 1.00 92.69 145 GLY A N 1
ATOM 1094 C CA . GLY A 1 145 ? -9.252 6.601 1.760 1.00 92.69 145 GLY A CA 1
ATOM 1095 C C . GLY A 1 145 ? -8.856 7.620 2.815 1.00 92.69 145 GLY A C 1
ATOM 1096 O O . GLY A 1 145 ? -8.623 7.296 4.005 1.00 92.69 145 GLY A O 1
#